Protein AF-A0A7R9QYY5-F1 (afdb_monomer_lite)

InterPro domains:
  IPR013780 Glycosyl hydrolase, all-beta [G3DSA:2.60.40.1180] (53-124)
  IPR048395 Glycosyl hydrolase family 31, C-terminal domain [PF21365] (42-103)

Secondary structure (DSSP, 8-state):
-THHHHHTT-HHHHHHHHHHHHHHHHTHHHHHHHHHHHHHH---SEEEHHHH-TT-GGGGG--S-EEETTTEEE----STT--EEEEEE-SS-EEEE-SS-EEEP---EEEEEE-SSS----EEE---TTHHHHHHHHHHHHHHHS-------

Structure (mmCIF, N/CA/C/O backbone):
data_AF-A0A7R9QYY5-F1
#
_entry.id   AF-A0A7R9QYY5-F1
#
loop_
_atom_site.group_PDB
_atom_site.id
_atom_site.type_symbol
_atom_site.label_atom_id
_atom_site.label_alt_id
_atom_site.label_comp_id
_atom_site.label_asym_id
_atom_site.label_entity_id
_atom_site.label_seq_id
_atom_site.pdbx_PDB_ins_code
_atom_site.Cartn_x
_atom_site.Cartn_y
_atom_site.Cartn_z
_atom_site.occupancy
_atom_site.B_iso_or_equiv
_atom_site.auth_seq_id
_atom_site.auth_comp_id
_atom_site.auth_asym_id
_atom_site.auth_atom_id
_atom_site.pdbx_PDB_model_num
ATOM 1 N N . ASP A 1 1 ? 1.681 21.512 -11.060 1.00 63.44 1 ASP A N 1
ATOM 2 C CA . ASP A 1 1 ? 3.045 21.514 -10.511 1.00 63.44 1 ASP A CA 1
ATOM 3 C C . ASP A 1 1 ? 2.947 21.683 -8.995 1.00 63.44 1 ASP A C 1
ATOM 5 O O . ASP A 1 1 ? 2.284 22.632 -8.582 1.00 63.44 1 ASP A O 1
ATOM 9 N N . PRO A 1 2 ? 3.505 20.763 -8.184 1.00 64.75 2 PRO A N 1
ATOM 10 C CA . PRO A 1 2 ? 3.552 20.884 -6.727 1.00 64.75 2 PRO A CA 1
ATOM 11 C C . PRO A 1 2 ? 4.110 22.225 -6.234 1.00 64.75 2 PRO A C 1
ATOM 13 O O . PRO A 1 2 ? 3.594 22.756 -5.258 1.00 64.75 2 PRO A O 1
ATOM 16 N N . ALA A 1 3 ? 5.093 22.808 -6.932 1.00 71.50 3 ALA A N 1
ATOM 17 C CA . ALA A 1 3 ? 5.747 24.049 -6.507 1.00 71.50 3 ALA A CA 1
ATOM 18 C C . ALA A 1 3 ? 4.773 25.239 -6.405 1.00 71.50 3 ALA A C 1
ATOM 20 O O . ALA A 1 3 ? 4.883 26.062 -5.502 1.00 71.50 3 ALA A O 1
ATOM 21 N N . ILE A 1 4 ? 3.745 25.269 -7.259 1.00 80.31 4 ILE A N 1
ATOM 22 C CA . ILE A 1 4 ? 2.713 26.318 -7.255 1.00 80.31 4 ILE A CA 1
ATOM 23 C C . ILE A 1 4 ? 1.886 26.293 -5.959 1.00 80.31 4 ILE A C 1
ATOM 25 O O . ILE A 1 4 ? 1.361 27.325 -5.544 1.00 80.31 4 ILE A O 1
ATOM 29 N N . TRP A 1 5 ? 1.739 25.133 -5.314 1.00 73.12 5 TRP A N 1
ATOM 30 C CA . TRP A 1 5 ? 0.964 25.017 -4.076 1.00 73.12 5 TRP A CA 1
ATOM 31 C C . TRP A 1 5 ? 1.712 25.584 -2.871 1.00 73.12 5 TRP A C 1
ATOM 33 O O . TRP A 1 5 ? 1.086 26.235 -2.038 1.00 73.12 5 TRP A O 1
ATOM 43 N N . ALA A 1 6 ? 3.039 25.432 -2.818 1.00 73.38 6 ALA A N 1
ATOM 44 C CA . ALA A 1 6 ? 3.859 26.080 -1.795 1.00 73.38 6 ALA A CA 1
ATOM 45 C C . ALA A 1 6 ? 3.721 27.612 -1.853 1.00 73.38 6 ALA A C 1
ATOM 47 O O . ALA A 1 6 ? 3.438 28.242 -0.835 1.00 73.38 6 ALA A O 1
ATOM 48 N N . ASP A 1 7 ? 3.805 28.192 -3.054 1.00 79.56 7 ASP A N 1
ATOM 49 C CA . ASP A 1 7 ? 3.696 29.644 -3.265 1.00 79.56 7 ASP A CA 1
ATOM 50 C C . ASP A 1 7 ? 2.293 30.199 -2.957 1.00 79.56 7 ASP A C 1
ATOM 52 O O . ASP A 1 7 ? 2.131 31.382 -2.660 1.00 79.56 7 ASP A O 1
ATOM 56 N N . ARG A 1 8 ? 1.263 29.345 -2.995 1.00 81.19 8 ARG A N 1
ATOM 57 C CA . ARG A 1 8 ? -0.130 29.688 -2.655 1.00 81.19 8 ARG A CA 1
ATOM 58 C C . ARG A 1 8 ? -0.473 29.491 -1.176 1.00 81.19 8 ARG A C 1
ATOM 60 O O . ARG A 1 8 ? -1.645 29.577 -0.822 1.00 81.19 8 ARG A O 1
ATOM 67 N N . GLY A 1 9 ? 0.519 29.234 -0.324 1.00 82.56 9 GLY A N 1
ATOM 68 C CA . GLY A 1 9 ? 0.313 29.048 1.114 1.00 82.56 9 GLY A CA 1
ATOM 69 C C . GLY A 1 9 ? -0.146 27.644 1.515 1.00 82.56 9 GLY A C 1
ATOM 70 O O . GLY A 1 9 ? -0.636 27.483 2.627 1.00 82.56 9 GLY A O 1
ATOM 71 N N . HIS A 1 10 ? 0.039 26.645 0.643 1.00 81.94 10 HIS A N 1
ATOM 72 C CA . HIS A 1 10 ? -0.267 25.229 0.891 1.00 81.94 10 HIS A CA 1
ATOM 73 C C . HIS A 1 10 ? 1.003 24.350 0.871 1.00 81.94 10 HIS A C 1
ATOM 75 O O . HIS A 1 10 ? 1.161 23.483 -0.005 1.00 81.94 10 HIS A O 1
ATOM 81 N N . PRO A 1 11 ? 1.965 24.567 1.791 1.00 83.19 11 PRO A N 1
ATOM 82 C CA . PRO A 1 11 ? 3.200 23.782 1.846 1.00 83.19 11 PRO A CA 1
ATOM 83 C C . PRO A 1 11 ? 2.948 22.287 2.106 1.00 83.19 11 PRO A C 1
ATOM 85 O O . PRO A 1 11 ? 3.705 21.447 1.618 1.00 83.19 11 PRO A O 1
ATOM 88 N N . GLU A 1 12 ? 1.859 21.930 2.788 1.00 82.44 12 GLU A N 1
ATOM 89 C CA . GLU A 1 12 ? 1.475 20.552 3.111 1.00 82.44 12 GLU A CA 1
ATOM 90 C C . GLU A 1 12 ? 1.265 19.673 1.871 1.00 82.44 12 GLU A C 1
ATOM 92 O O . GLU A 1 12 ? 1.608 18.490 1.876 1.00 82.44 12 GLU A O 1
ATOM 97 N N . VAL A 1 13 ? 0.747 20.253 0.784 1.00 83.19 13 VAL A N 1
ATOM 98 C CA . VAL A 1 13 ? 0.527 19.542 -0.485 1.00 83.19 13 VAL A CA 1
ATOM 99 C C . VAL A 1 13 ? 1.864 19.227 -1.151 1.00 83.19 13 VAL A C 1
ATOM 101 O O . VAL A 1 13 ? 2.066 18.137 -1.690 1.00 83.19 13 VAL A O 1
ATOM 104 N N . THR A 1 14 ? 2.797 20.177 -1.089 1.00 85.19 14 THR A N 1
ATOM 105 C CA . THR A 1 14 ? 4.133 20.032 -1.673 1.00 85.19 14 THR A CA 1
ATOM 106 C C . THR A 1 14 ? 4.935 18.964 -0.938 1.00 85.19 14 THR A C 1
ATOM 108 O O . THR A 1 14 ? 5.552 18.112 -1.581 1.00 85.19 14 THR A O 1
ATOM 111 N N . GLU A 1 15 ? 4.890 18.962 0.394 1.00 82.81 15 GLU A N 1
ATOM 112 C CA . GLU A 1 15 ? 5.586 17.960 1.205 1.00 82.81 15 GLU A CA 1
ATOM 113 C C . GLU A 1 15 ? 5.004 16.553 1.009 1.00 82.81 15 GLU A C 1
ATOM 115 O O . GLU A 1 15 ? 5.761 15.613 0.763 1.00 82.81 15 GLU A O 1
ATOM 120 N N . ALA A 1 16 ? 3.675 16.403 0.974 1.00 81.94 16 ALA A N 1
ATOM 121 C CA . ALA A 1 16 ? 3.043 15.113 0.680 1.00 81.94 16 ALA A CA 1
ATOM 122 C C . ALA A 1 16 ? 3.418 14.576 -0.719 1.00 81.94 16 ALA A C 1
ATOM 124 O O . ALA A 1 16 ? 3.674 13.378 -0.897 1.00 81.94 16 ALA A O 1
ATOM 125 N N . ALA A 1 17 ? 3.502 15.458 -1.722 1.00 84.81 17 ALA A N 1
ATOM 126 C CA . ALA A 1 17 ? 3.930 15.087 -3.069 1.00 84.81 17 ALA A CA 1
ATOM 127 C C . ALA A 1 17 ? 5.400 14.635 -3.102 1.00 84.81 17 ALA A C 1
ATOM 129 O O . ALA A 1 17 ? 5.712 13.608 -3.712 1.00 84.81 17 ALA A O 1
ATOM 130 N N . LYS A 1 18 ? 6.301 15.355 -2.418 1.00 84.75 18 LYS A N 1
ATOM 131 C CA . LYS A 1 18 ? 7.717 14.968 -2.290 1.00 84.75 18 LYS A CA 1
ATOM 132 C C . LYS A 1 18 ? 7.872 13.608 -1.611 1.00 84.75 18 LYS A C 1
ATOM 134 O O . LYS A 1 18 ? 8.604 12.767 -2.126 1.00 84.75 18 LYS A O 1
ATOM 139 N N . GLN A 1 19 ? 7.154 13.369 -0.513 1.00 81.31 19 GLN A N 1
ATOM 140 C CA . GLN A 1 19 ? 7.168 12.085 0.196 1.00 81.31 19 GLN A CA 1
ATOM 141 C C . GLN A 1 19 ? 6.695 10.933 -0.701 1.00 81.31 19 GLN A C 1
ATOM 143 O O . GLN A 1 19 ? 7.350 9.894 -0.779 1.00 81.31 19 GLN A O 1
ATOM 148 N N . SER A 1 20 ? 5.609 11.142 -1.451 1.00 82.56 20 SER A N 1
ATOM 149 C CA . SER A 1 20 ? 5.087 10.146 -2.397 1.00 82.56 20 SER A CA 1
ATOM 150 C C . SER A 1 20 ? 6.093 9.818 -3.506 1.00 82.56 20 SER A C 1
ATOM 152 O O . SER A 1 20 ? 6.267 8.657 -3.882 1.00 82.56 20 SER A O 1
ATOM 154 N N . LEU A 1 21 ? 6.783 10.837 -4.031 1.00 85.19 21 LEU A N 1
ATOM 155 C CA . LEU A 1 21 ? 7.835 10.655 -5.032 1.00 85.19 21 LEU A CA 1
ATOM 156 C C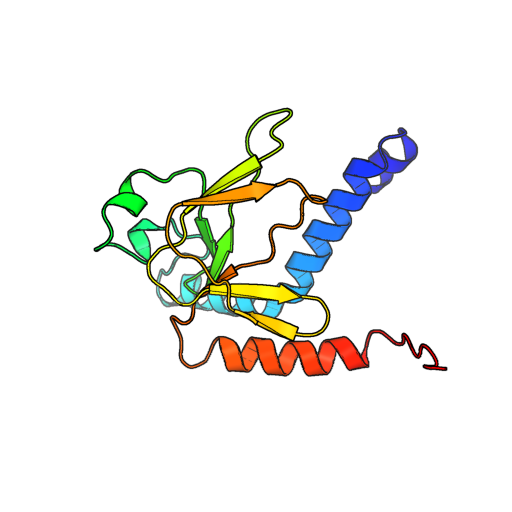 . LEU A 1 21 ? 9.047 9.928 -4.453 1.00 85.19 21 LEU A C 1
ATOM 158 O O . LEU A 1 21 ? 9.574 9.032 -5.108 1.00 85.19 21 LEU A O 1
ATOM 162 N N . TYR A 1 22 ? 9.464 10.273 -3.237 1.00 83.94 22 TYR A N 1
ATOM 163 C CA . TYR A 1 22 ? 10.574 9.614 -2.558 1.00 83.94 22 TYR A CA 1
ATOM 164 C C . TYR A 1 22 ? 10.307 8.115 -2.390 1.00 83.94 22 TYR A C 1
ATOM 166 O O . TYR A 1 22 ? 11.104 7.302 -2.858 1.00 83.94 22 TYR A O 1
ATOM 174 N N . LEU A 1 23 ? 9.131 7.747 -1.869 1.00 78.88 23 LEU A N 1
ATOM 175 C CA . LEU A 1 23 ? 8.702 6.350 -1.761 1.00 78.88 23 LEU A CA 1
ATOM 176 C C . LEU A 1 23 ? 8.704 5.643 -3.125 1.00 78.88 23 LEU A C 1
ATOM 178 O O . LEU A 1 23 ? 9.199 4.523 -3.262 1.00 78.88 23 LEU A O 1
ATOM 182 N N . ARG A 1 24 ? 8.184 6.303 -4.167 1.00 83.50 24 ARG A N 1
ATOM 183 C CA . ARG A 1 24 ? 8.180 5.751 -5.529 1.00 83.50 24 ARG A CA 1
ATOM 184 C C . ARG A 1 24 ? 9.595 5.487 -6.045 1.00 83.50 24 ARG A C 1
ATOM 186 O O . ARG A 1 24 ? 9.808 4.455 -6.678 1.00 83.50 24 ARG A O 1
ATOM 193 N N . TYR A 1 25 ? 10.539 6.396 -5.807 1.00 86.31 25 TYR A N 1
ATOM 194 C CA . TYR A 1 25 ? 11.931 6.223 -6.227 1.00 86.31 25 TYR A CA 1
ATOM 195 C C . TYR A 1 25 ? 12.640 5.125 -5.432 1.00 86.31 25 TYR A C 1
ATOM 197 O O . TYR A 1 25 ? 13.373 4.340 -6.030 1.00 86.31 25 TYR A O 1
ATOM 205 N N . GLN A 1 26 ? 12.357 4.998 -4.133 1.00 80.00 26 GLN A N 1
ATOM 206 C CA . GLN A 1 26 ? 12.853 3.886 -3.318 1.00 80.00 26 GLN A CA 1
ATOM 207 C C . GLN A 1 26 ? 12.342 2.527 -3.825 1.00 80.00 26 GLN A C 1
ATOM 209 O O . GLN A 1 26 ? 13.092 1.556 -3.877 1.00 80.00 26 GLN A O 1
ATOM 214 N N . LEU A 1 27 ? 11.080 2.457 -4.260 1.00 82.25 27 LEU A N 1
ATOM 215 C CA . LEU A 1 27 ? 10.450 1.227 -4.757 1.00 82.25 27 LEU A CA 1
ATOM 216 C C . LEU A 1 27 ? 10.609 1.005 -6.272 1.00 82.25 27 LEU A C 1
ATOM 218 O O . LEU A 1 27 ? 10.099 0.016 -6.805 1.00 82.25 27 LEU A O 1
ATOM 222 N N . LEU A 1 28 ? 11.317 1.886 -6.985 1.00 88.25 28 LEU A N 1
ATOM 223 C CA . LEU A 1 28 ? 11.426 1.848 -8.447 1.00 88.25 28 LEU A CA 1
ATOM 224 C C . LEU A 1 28 ? 11.963 0.509 -9.002 1.00 88.25 28 LEU A C 1
ATOM 226 O O . LEU A 1 28 ? 11.369 0.002 -9.958 1.00 88.25 28 LEU A O 1
ATOM 230 N N . PRO A 1 29 ? 13.006 -0.119 -8.417 1.00 86.00 29 PRO A N 1
ATOM 231 C CA . PRO A 1 29 ? 13.512 -1.416 -8.882 1.00 86.00 29 PRO A CA 1
ATOM 232 C C . PRO A 1 29 ? 12.466 -2.537 -8.774 1.00 86.00 29 PRO A C 1
ATOM 234 O O . PRO A 1 29 ? 12.340 -3.386 -9.663 1.00 86.00 29 PRO A O 1
ATOM 237 N N . TYR A 1 30 ? 11.672 -2.516 -7.700 1.00 84.19 30 TYR A N 1
ATOM 238 C CA . TYR A 1 30 ? 10.590 -3.473 -7.490 1.00 84.19 30 TYR A CA 1
ATOM 239 C C . TYR A 1 30 ? 9.447 -3.243 -8.483 1.00 84.19 30 TYR A C 1
ATOM 241 O O . TYR A 1 30 ? 9.020 -4.178 -9.162 1.00 84.19 30 TYR A O 1
ATOM 249 N N . LEU A 1 31 ? 9.012 -1.989 -8.648 1.00 89.06 31 LEU A N 1
ATOM 250 C CA . LEU A 1 31 ? 7.982 -1.620 -9.621 1.00 89.06 31 LEU A CA 1
ATOM 251 C C . LEU A 1 31 ? 8.375 -2.014 -11.047 1.00 89.06 31 LEU A C 1
ATOM 253 O O . LEU A 1 31 ? 7.545 -2.557 -11.771 1.00 89.06 31 LEU A O 1
ATOM 257 N N . TYR A 1 32 ? 9.635 -1.810 -11.441 1.00 91.94 32 TYR A N 1
ATOM 258 C CA . TYR A 1 32 ? 10.128 -2.217 -12.759 1.00 91.94 32 TYR A CA 1
ATOM 259 C C . TYR A 1 32 ? 9.971 -3.726 -12.986 1.00 91.94 32 TYR A C 1
ATOM 261 O O . TYR A 1 32 ? 9.476 -4.161 -14.027 1.00 91.94 32 TYR A O 1
ATOM 269 N N . THR A 1 33 ? 10.304 -4.526 -11.972 1.00 88.88 33 THR A N 1
ATOM 270 C CA . THR A 1 33 ? 10.117 -5.982 -12.006 1.00 88.88 33 THR A CA 1
ATOM 271 C C . THR A 1 33 ? 8.638 -6.359 -12.115 1.00 88.88 33 THR A C 1
ATOM 273 O O . THR A 1 33 ? 8.286 -7.257 -12.883 1.00 88.88 33 THR A O 1
ATOM 276 N N . LEU A 1 34 ? 7.754 -5.674 -11.383 1.00 90.56 34 LEU A N 1
ATOM 277 C CA . LEU A 1 34 ? 6.311 -5.901 -11.477 1.00 90.56 34 LEU A CA 1
ATOM 278 C C . LEU A 1 34 ? 5.761 -5.546 -12.863 1.00 90.56 34 LEU A C 1
ATOM 280 O O . LEU A 1 34 ? 4.993 -6.331 -13.416 1.00 90.56 34 LEU A O 1
ATOM 284 N N . PHE A 1 35 ? 6.176 -4.422 -13.452 1.00 93.75 35 PHE A N 1
ATOM 285 C CA . PHE A 1 35 ? 5.774 -4.037 -14.808 1.00 93.75 35 PHE A CA 1
ATOM 286 C C . PHE A 1 35 ? 6.272 -5.030 -15.860 1.00 93.75 35 PHE A C 1
ATOM 288 O O . PHE A 1 35 ? 5.513 -5.402 -16.754 1.00 93.75 35 PHE A O 1
ATOM 295 N N . PHE A 1 36 ? 7.507 -5.517 -15.729 1.00 93.62 36 PHE A N 1
ATOM 296 C CA . PHE A 1 36 ? 8.033 -6.561 -16.606 1.00 93.62 36 PHE A CA 1
ATOM 297 C C . PHE A 1 36 ? 7.204 -7.850 -16.510 1.00 93.62 36 PHE A C 1
ATOM 299 O O . PHE A 1 36 ? 6.754 -8.377 -17.527 1.00 93.62 36 PHE A O 1
ATOM 306 N N . LYS A 1 37 ? 6.926 -8.327 -15.288 1.00 90.00 37 LYS A N 1
ATOM 307 C CA . LYS A 1 37 ? 6.071 -9.504 -15.065 1.00 90.00 37 LYS A CA 1
ATOM 308 C C . LYS A 1 37 ? 4.658 -9.292 -15.609 1.00 90.00 37 LYS A C 1
ATOM 310 O O . LYS A 1 37 ? 4.086 -10.229 -16.158 1.00 90.00 37 LYS A O 1
ATOM 315 N N . ALA A 1 38 ? 4.103 -8.090 -15.470 1.00 93.19 38 ALA A N 1
ATOM 316 C CA . ALA A 1 38 ? 2.792 -7.749 -16.007 1.00 93.19 38 ALA A CA 1
ATOM 317 C C . ALA A 1 38 ? 2.760 -7.826 -17.537 1.00 93.19 38 ALA A C 1
ATOM 319 O O . ALA A 1 38 ? 1.858 -8.433 -18.107 1.00 93.19 38 ALA A O 1
ATOM 320 N N . HIS A 1 39 ? 3.787 -7.286 -18.192 1.00 94.25 39 HIS A N 1
ATOM 321 C CA . HIS A 1 39 ? 3.911 -7.308 -19.645 1.00 94.25 39 HIS A CA 1
ATOM 322 C C . HIS A 1 39 ? 4.110 -8.723 -20.210 1.00 94.25 39 HIS A C 1
ATOM 324 O O . HIS A 1 39 ? 3.473 -9.080 -21.196 1.00 94.25 39 HIS A O 1
ATOM 330 N N . VAL A 1 40 ? 4.977 -9.531 -19.590 1.00 95.38 40 VAL A N 1
ATOM 331 C CA . VAL A 1 40 ? 5.360 -10.852 -20.122 1.00 95.38 40 VAL A CA 1
ATOM 332 C C . VAL A 1 40 ? 4.362 -11.950 -19.753 1.00 95.38 40 VAL A C 1
ATOM 334 O O . VAL A 1 40 ? 4.106 -12.838 -20.560 1.00 95.38 40 VAL A O 1
ATOM 337 N N . LEU A 1 41 ? 3.814 -11.917 -18.535 1.00 93.56 41 LEU A N 1
ATOM 338 C CA . LEU A 1 41 ? 3.006 -13.011 -17.977 1.00 93.56 41 LEU A CA 1
ATOM 339 C C . LEU A 1 41 ? 1.519 -12.656 -17.830 1.00 93.56 41 LEU A C 1
ATOM 341 O O 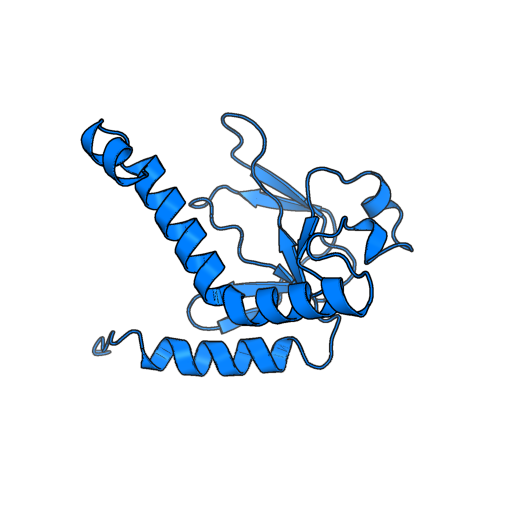. LEU A 1 41 ? 0.747 -13.492 -17.372 1.00 93.56 41 LEU A O 1
ATOM 345 N N . GLY A 1 42 ? 1.111 -11.422 -18.149 1.00 88.94 42 GLY A N 1
ATOM 346 C CA . GLY A 1 42 ? -0.259 -10.947 -17.911 1.00 88.94 42 GLY A CA 1
ATOM 347 C C . GLY A 1 42 ? -0.588 -10.719 -16.431 1.00 88.94 42 GLY A C 1
ATOM 348 O O . GLY A 1 42 ? -1.751 -10.637 -16.049 1.00 88.94 42 GLY A O 1
ATOM 349 N N . ASN A 1 43 ? 0.436 -10.633 -15.581 1.00 87.00 43 ASN A N 1
ATOM 350 C CA . ASN A 1 43 ? 0.286 -10.332 -14.162 1.00 87.00 43 ASN A CA 1
ATOM 351 C C . ASN A 1 43 ? -0.216 -8.895 -13.927 1.00 87.00 43 ASN A C 1
ATOM 353 O O . ASN A 1 43 ? -0.047 -8.008 -14.757 1.00 87.00 43 ASN A O 1
ATOM 357 N N . THR A 1 44 ? -0.760 -8.624 -12.744 1.00 88.81 44 THR A N 1
ATOM 358 C CA . THR A 1 44 ? -1.124 -7.265 -12.314 1.00 88.81 44 THR A CA 1
ATOM 359 C C . THR A 1 44 ? -0.074 -6.679 -11.368 1.00 88.81 44 THR A C 1
ATOM 361 O O . THR A 1 44 ? 0.551 -7.408 -10.592 1.00 88.81 44 THR A O 1
ATOM 364 N N . VAL A 1 45 ? 0.144 -5.361 -11.448 1.00 91.06 45 VAL A N 1
ATOM 365 C CA . VAL A 1 45 ? 1.048 -4.623 -10.543 1.00 91.06 45 VAL A CA 1
ATOM 366 C C . VAL A 1 45 ? 0.347 -4.317 -9.226 1.00 91.06 45 VAL A C 1
ATOM 368 O O . VAL A 1 45 ? 0.904 -4.579 -8.169 1.00 91.06 45 VAL A O 1
ATOM 371 N N . VAL A 1 46 ? -0.878 -3.797 -9.302 1.00 91.81 46 VAL A N 1
ATOM 372 C CA . VAL A 1 46 ? -1.751 -3.538 -8.152 1.00 91.81 46 VAL A CA 1
ATOM 373 C C . VAL A 1 46 ? -2.750 -4.683 -8.034 1.00 91.81 46 VAL A C 1
ATOM 375 O O . VAL A 1 46 ? -3.332 -5.086 -9.044 1.00 91.81 46 VAL A O 1
ATOM 378 N N . ARG A 1 47 ? -2.923 -5.221 -6.825 1.00 91.06 47 ARG A N 1
ATOM 379 C CA . ARG A 1 47 ? -3.704 -6.436 -6.565 1.00 91.06 47 ARG 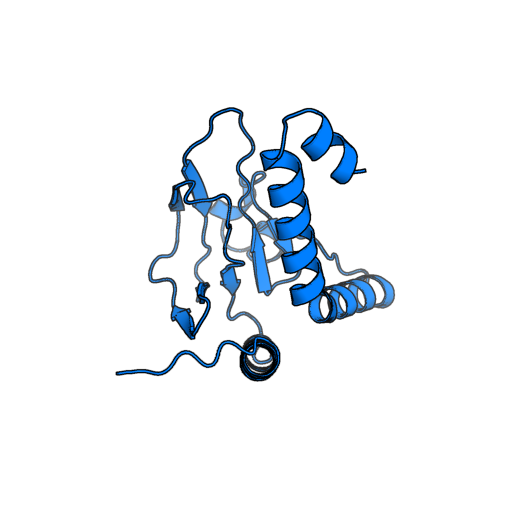A CA 1
ATOM 380 C C . ARG A 1 47 ? -4.616 -6.254 -5.353 1.00 91.06 47 ARG A C 1
ATOM 382 O O . ARG A 1 47 ? -4.152 -5.722 -4.348 1.00 91.06 47 ARG A O 1
ATOM 389 N N . PRO A 1 48 ? -5.884 -6.685 -5.410 1.00 93.06 48 PRO A N 1
ATOM 390 C CA . PRO A 1 48 ? -6.721 -6.737 -4.218 1.00 93.06 48 PRO A CA 1
ATOM 391 C C . PRO A 1 48 ? -6.266 -7.880 -3.298 1.00 93.06 48 PRO A C 1
ATOM 393 O O . PRO A 1 48 ? -5.674 -8.855 -3.764 1.00 93.06 48 PRO A O 1
ATOM 396 N N . LEU A 1 49 ? -6.571 -7.793 -2.000 1.00 92.12 49 LEU A N 1
ATOM 397 C CA . LEU A 1 49 ? -6.104 -8.779 -1.013 1.00 92.12 49 LEU A CA 1
ATOM 398 C C . LEU A 1 49 ? -6.614 -10.193 -1.322 1.00 92.12 49 LEU A C 1
ATOM 400 O O . LEU A 1 49 ? -5.842 -11.141 -1.224 1.00 92.12 49 LEU A O 1
ATOM 404 N N . PHE A 1 50 ? -7.867 -10.342 -1.765 1.00 92.62 50 PHE A N 1
ATOM 405 C CA . PHE A 1 50 ? -8.435 -11.655 -2.100 1.00 92.62 50 PHE A CA 1
ATOM 406 C C . PHE A 1 50 ? -7.712 -12.366 -3.248 1.00 92.62 50 PHE A C 1
ATOM 408 O O . PHE A 1 50 ? -7.820 -13.581 -3.382 1.00 92.62 50 PHE A O 1
ATOM 415 N N . HIS A 1 51 ? -6.998 -11.626 -4.099 1.00 91.19 51 HIS A N 1
ATOM 416 C CA . HIS A 1 51 ? -6.240 -12.222 -5.192 1.00 91.19 51 HIS A CA 1
ATOM 417 C C . HIS A 1 51 ? -4.970 -12.912 -4.684 1.00 91.19 51 HIS A C 1
ATOM 419 O O . HIS A 1 51 ? -4.595 -13.954 -5.211 1.00 91.19 51 HIS A O 1
ATOM 425 N N . GLU A 1 52 ? -4.336 -12.356 -3.648 1.00 89.25 52 GLU A N 1
ATOM 426 C CA . GLU A 1 52 ? -3.147 -12.942 -3.014 1.00 89.25 52 GLU A CA 1
ATOM 427 C C . GLU A 1 52 ? -3.518 -13.933 -1.896 1.00 89.25 52 GLU A C 1
ATOM 429 O O . GLU A 1 52 ? -2.831 -14.932 -1.700 1.00 89.25 52 GLU A O 1
ATOM 434 N N . TYR A 1 53 ? -4.649 -13.720 -1.215 1.00 91.56 53 TYR A N 1
ATOM 435 C CA . TYR A 1 53 ? -5.135 -14.547 -0.106 1.00 91.56 53 TYR A CA 1
ATOM 436 C C . TYR A 1 53 ? -6.548 -15.107 -0.377 1.00 91.56 53 TYR A C 1
ATOM 438 O O . TYR A 1 53 ? -7.484 -14.841 0.378 1.00 91.56 53 TYR A O 1
ATOM 446 N N . PRO A 1 54 ? -6.744 -15.921 -1.433 1.00 91.56 54 PRO A N 1
ATOM 447 C CA . PRO A 1 54 ? -8.077 -16.363 -1.859 1.00 91.56 54 PRO A CA 1
ATOM 448 C C . PRO A 1 54 ? -8.794 -17.243 -0.830 1.00 91.56 54 PRO A C 1
ATOM 450 O O . PRO A 1 54 ? -10.024 -17.276 -0.795 1.00 91.56 54 PRO A O 1
ATOM 453 N N . THR A 1 55 ? -8.039 -17.950 0.014 1.00 93.31 55 THR A N 1
ATOM 454 C CA . THR A 1 55 ? -8.566 -18.827 1.069 1.00 93.31 55 THR A CA 1
ATOM 455 C C . THR A 1 55 ? -9.035 -18.070 2.308 1.00 93.31 55 THR A C 1
ATOM 457 O O . THR A 1 55 ? -9.641 -18.680 3.186 1.00 93.31 55 THR A O 1
ATOM 460 N N . ASP A 1 56 ? -8.733 -16.775 2.410 1.00 93.19 56 ASP A N 1
ATOM 461 C CA . ASP A 1 56 ? -9.130 -15.941 3.536 1.00 93.19 56 ASP A CA 1
ATOM 462 C C . ASP A 1 56 ? -10.419 -15.172 3.196 1.00 93.19 56 ASP A C 1
ATOM 464 O O . ASP A 1 56 ? -10.371 -14.194 2.442 1.00 93.19 56 ASP A O 1
ATOM 468 N N . PRO A 1 57 ? -11.582 -15.573 3.742 1.00 93.25 57 PRO A N 1
ATOM 469 C CA . PRO A 1 57 ? -12.860 -14.953 3.406 1.00 93.25 57 PRO A CA 1
ATOM 470 C C . PRO A 1 57 ? -12.950 -13.489 3.851 1.00 93.25 57 PRO A C 1
ATOM 472 O O . PRO A 1 57 ? -13.743 -12.740 3.285 1.00 93.25 57 PRO A O 1
ATOM 475 N N . GLN A 1 58 ? -12.143 -13.052 4.829 1.00 92.62 58 GLN A N 1
ATOM 476 C CA . GLN A 1 58 ? -12.139 -11.652 5.268 1.00 92.62 58 GLN A CA 1
ATOM 477 C C . GLN A 1 58 ? -11.631 -10.717 4.170 1.00 92.62 58 GLN A C 1
ATOM 479 O O . GLN A 1 58 ? -12.023 -9.557 4.119 1.00 92.62 58 GLN A O 1
ATOM 484 N N . THR A 1 59 ? -10.793 -11.218 3.261 1.00 93.19 59 THR A N 1
ATOM 485 C CA . THR A 1 59 ? -10.196 -10.406 2.194 1.00 93.19 59 THR A CA 1
ATOM 486 C C . THR A 1 59 ? -11.149 -10.107 1.041 1.00 93.19 59 THR A C 1
ATOM 488 O O . THR A 1 59 ? -10.894 -9.190 0.263 1.00 93.19 59 THR A O 1
ATOM 491 N N . HIS A 1 60 ? -12.255 -10.851 0.925 1.00 93.12 60 HIS A N 1
ATOM 492 C CA . HIS A 1 60 ? -13.192 -10.746 -0.201 1.00 93.12 60 HIS A CA 1
ATOM 493 C C . HIS A 1 60 ? -14.040 -9.475 -0.138 1.00 93.12 60 HIS A C 1
ATOM 495 O O . HIS A 1 60 ? -14.444 -8.960 -1.176 1.00 93.12 60 HIS A O 1
ATOM 501 N N . SER A 1 61 ? -14.299 -8.965 1.068 1.00 93.75 61 SER A N 1
ATOM 502 C CA . SER A 1 61 ? -15.081 -7.746 1.294 1.00 93.75 61 SER A CA 1
ATOM 503 C C . SER A 1 61 ? -14.230 -6.478 1.407 1.00 93.75 61 SER A C 1
ATOM 505 O O . SER A 1 61 ? -14.776 -5.429 1.725 1.00 93.75 61 SER A O 1
ATOM 507 N N . ILE A 1 62 ? -12.909 -6.564 1.219 1.00 92.56 62 ILE A N 1
ATOM 508 C CA . ILE A 1 62 ? -11.995 -5.429 1.399 1.00 92.56 62 ILE A CA 1
ATOM 509 C C .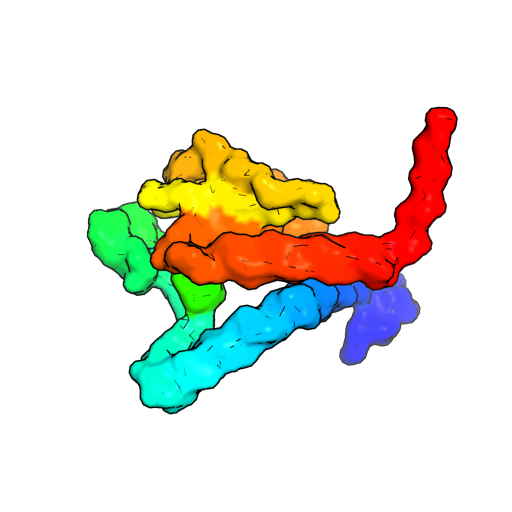 ILE A 1 62 ? -11.733 -4.753 0.055 1.00 92.56 62 ILE A C 1
ATOM 511 O O . ILE A 1 62 ? -11.118 -5.340 -0.835 1.00 92.56 62 ILE A O 1
ATOM 515 N N . ASP A 1 63 ? -12.143 -3.494 -0.050 1.00 91.94 63 ASP A N 1
ATOM 516 C CA . ASP A 1 63 ? -11.958 -2.612 -1.206 1.00 91.94 63 ASP A CA 1
ATOM 517 C C . ASP A 1 63 ? -11.122 -1.355 -0.889 1.00 91.94 63 ASP A C 1
ATOM 519 O O . ASP A 1 63 ? -10.616 -0.701 -1.800 1.00 91.94 63 ASP A O 1
ATOM 523 N N . GLU A 1 64 ? -10.893 -1.056 0.392 1.00 90.81 64 GLU A N 1
ATOM 524 C CA . GLU A 1 64 ? -10.114 0.105 0.855 1.00 90.81 64 GLU A CA 1
ATOM 525 C C . GLU A 1 64 ? -8.600 -0.155 0.987 1.00 90.81 64 GLU A C 1
ATOM 527 O O . GLU A 1 64 ? -7.851 0.700 1.458 1.00 90.81 64 GLU A O 1
ATOM 532 N N . GLN A 1 65 ? -8.123 -1.345 0.610 1.00 90.00 65 GLN A N 1
ATOM 533 C CA . GLN A 1 65 ? -6.719 -1.752 0.739 1.00 90.00 65 GLN A CA 1
ATOM 534 C C . GLN A 1 65 ? -6.273 -2.546 -0.486 1.00 90.00 65 GLN A C 1
ATOM 536 O O . GLN A 1 65 ? -7.060 -3.272 -1.095 1.00 90.00 65 GLN A O 1
ATOM 541 N N . PHE A 1 66 ? -4.997 -2.438 -0.842 1.00 91.19 66 PHE A N 1
ATOM 542 C CA . PHE A 1 66 ? -4.442 -3.151 -1.991 1.00 91.19 66 PHE A CA 1
ATOM 543 C C . PHE A 1 66 ? -2.967 -3.482 -1.791 1.00 91.19 66 PHE A C 1
ATOM 545 O O . PHE A 1 66 ? -2.289 -2.909 -0.942 1.00 91.19 66 PHE A O 1
ATOM 552 N N . MET A 1 67 ? -2.449 -4.382 -2.620 1.00 89.31 67 MET A N 1
ATOM 553 C CA . MET A 1 67 ? -1.046 -4.772 -2.634 1.00 89.31 67 MET A CA 1
ATOM 554 C C . MET A 1 67 ? -0.350 -4.359 -3.932 1.00 89.31 67 MET A C 1
ATOM 556 O O . MET A 1 67 ? -0.957 -4.351 -5.005 1.00 89.31 67 MET A O 1
ATOM 560 N N . TRP A 1 68 ? 0.938 -4.026 -3.857 1.00 88.38 68 TRP A N 1
ATOM 561 C CA . TRP A 1 68 ? 1.828 -3.980 -5.018 1.00 88.38 68 TRP A CA 1
ATOM 562 C C . TRP A 1 68 ? 2.572 -5.302 -5.135 1.00 88.38 68 TRP A C 1
ATOM 564 O O . TRP A 1 68 ? 3.455 -5.618 -4.328 1.00 88.38 68 TRP A O 1
ATOM 574 N N . GLY A 1 69 ? 2.216 -6.072 -6.162 1.00 85.94 69 GLY A N 1
ATOM 575 C CA . GLY A 1 69 ? 2.569 -7.483 -6.258 1.00 85.94 69 GLY A CA 1
ATOM 576 C C . GLY A 1 69 ? 2.122 -8.239 -5.009 1.00 85.94 69 GLY A C 1
ATOM 577 O O . GLY A 1 69 ? 1.097 -7.911 -4.421 1.00 85.94 69 GLY A O 1
ATOM 578 N N . SER A 1 70 ? 2.920 -9.216 -4.592 1.00 81.25 70 SER A N 1
ATOM 579 C CA . SER A 1 70 ? 2.647 -10.015 -3.398 1.00 81.25 70 SER A CA 1
ATOM 580 C C . SER A 1 70 ? 3.298 -9.454 -2.134 1.00 81.25 70 SER A C 1
ATOM 582 O O . SER A 1 70 ? 3.064 -9.991 -1.063 1.00 81.25 70 SER A O 1
ATOM 584 N N . VAL A 1 71 ? 4.147 -8.419 -2.239 1.00 78.38 71 VAL A N 1
ATOM 585 C CA . VAL A 1 71 ? 5.076 -8.032 -1.161 1.00 78.38 71 VAL A CA 1
ATOM 586 C C . VAL A 1 71 ? 4.605 -6.826 -0.367 1.00 78.38 71 VAL A C 1
ATOM 588 O O . VAL A 1 71 ? 4.782 -6.833 0.838 1.00 78.38 71 VAL A O 1
ATOM 591 N N . VAL A 1 72 ? 4.053 -5.787 -0.993 1.00 83.06 72 VAL A N 1
ATOM 592 C CA . VAL A 1 72 ? 3.798 -4.512 -0.302 1.00 83.06 72 VAL A CA 1
ATOM 593 C C . VAL A 1 72 ? 2.305 -4.275 -0.149 1.00 83.06 72 VAL A C 1
ATOM 595 O O . VAL A 1 72 ? 1.619 -4.215 -1.162 1.00 83.06 72 VAL A O 1
ATOM 598 N N . LEU A 1 73 ? 1.822 -4.085 1.078 1.00 86.50 73 LEU A N 1
ATOM 599 C CA . LEU A 1 73 ? 0.432 -3.723 1.378 1.00 86.50 73 LEU A CA 1
ATOM 600 C C . LEU A 1 73 ? 0.271 -2.207 1.594 1.00 86.50 73 LEU A C 1
ATOM 602 O O . LEU A 1 73 ? 1.089 -1.581 2.269 1.00 86.50 73 LEU A O 1
ATOM 606 N N . PHE A 1 74 ? -0.808 -1.638 1.053 1.00 86.31 74 PHE A N 1
ATOM 607 C CA . PHE A 1 74 ? -1.212 -0.243 1.214 1.00 86.31 74 PHE A CA 1
ATOM 608 C C . PHE A 1 74 ? -2.634 -0.141 1.778 1.00 86.31 74 PHE A C 1
ATOM 610 O O . PHE A 1 74 ? -3.565 -0.742 1.238 1.00 86.31 74 PHE A O 1
ATOM 617 N N . SER A 1 75 ? -2.795 0.701 2.802 1.00 88.19 75 SER A N 1
ATOM 618 C CA . SER A 1 75 ? -4.076 0.983 3.466 1.00 88.19 75 SER A CA 1
ATOM 619 C C . SER A 1 75 ? -4.279 2.506 3.591 1.00 88.19 75 SER A C 1
ATOM 621 O O . SER A 1 75 ? -3.974 3.078 4.638 1.00 88.19 75 SER A O 1
ATOM 623 N N . PRO A 1 76 ? -4.679 3.198 2.504 1.00 85.56 76 PRO A N 1
ATOM 624 C CA . PRO A 1 76 ? -4.812 4.657 2.464 1.00 85.56 76 PRO A CA 1
ATOM 625 C C . PRO A 1 76 ? -5.894 5.211 3.404 1.00 85.56 76 PRO A C 1
ATOM 627 O O . PRO A 1 76 ? -6.898 4.564 3.678 1.00 85.56 76 PRO A O 1
ATOM 630 N N . PHE A 1 77 ? -5.715 6.465 3.829 1.00 85.94 77 PHE A N 1
ATOM 631 C CA . PHE A 1 77 ? -6.780 7.276 4.427 1.00 85.94 77 PHE A CA 1
ATOM 632 C C . PHE A 1 77 ? -7.666 7.808 3.290 1.00 85.94 77 PHE A C 1
ATOM 634 O O . PHE A 1 77 ? -7.206 8.616 2.481 1.00 85.94 77 PHE A O 1
ATOM 641 N N . LEU A 1 78 ? -8.902 7.318 3.189 1.00 86.56 78 LEU A N 1
ATOM 642 C CA . LEU A 1 78 ? -9.802 7.581 2.057 1.00 86.56 78 LEU A CA 1
ATOM 643 C C . LEU A 1 78 ? -10.834 8.674 2.346 1.00 86.56 78 LEU A C 1
ATOM 645 O O . LEU A 1 78 ? -11.333 9.306 1.414 1.00 86.56 78 LEU A O 1
ATOM 649 N N . PHE A 1 79 ? -11.147 8.909 3.622 1.00 87.12 79 PHE A N 1
ATOM 650 C CA . PHE A 1 79 ? -12.198 9.836 4.030 1.00 87.12 79 PHE A CA 1
ATOM 651 C C . PHE A 1 79 ? -11.631 11.140 4.597 1.00 87.12 79 PHE A C 1
ATOM 653 O O . PHE A 1 79 ? -10.568 11.181 5.219 1.00 87.12 79 PHE A O 1
ATOM 660 N N . GLU A 1 80 ? -12.369 12.232 4.399 1.00 82.19 80 GLU A N 1
ATOM 661 C CA . GLU A 1 80 ? -11.996 13.538 4.933 1.00 82.19 80 GLU A CA 1
ATOM 662 C C . GLU A 1 80 ? -11.926 13.496 6.467 1.00 82.19 80 GLU A C 1
ATOM 664 O O . GLU A 1 80 ? -12.794 12.926 7.128 1.00 82.19 80 GLU A O 1
ATOM 669 N N . ASN A 1 81 ? -10.893 14.116 7.045 1.00 83.44 81 ASN A N 1
ATOM 670 C CA . ASN A 1 81 ? -10.657 14.165 8.493 1.00 83.44 81 ASN A CA 1
ATOM 671 C C . ASN A 1 81 ? -10.497 12.788 9.170 1.00 83.44 81 ASN A C 1
ATOM 673 O O . ASN A 1 81 ? -10.566 12.693 10.400 1.00 83.44 81 ASN A O 1
ATOM 677 N N . GLN A 1 82 ? -10.255 11.725 8.397 1.00 83.06 82 GLN A N 1
ATOM 678 C CA . GLN A 1 82 ? -9.958 10.400 8.925 1.00 83.06 82 GLN A CA 1
ATOM 679 C C . GLN A 1 82 ? -8.616 10.415 9.668 1.00 83.06 82 GLN A C 1
ATOM 681 O O . GLN A 1 82 ? -7.585 10.747 9.095 1.00 83.06 82 GLN A O 1
ATOM 686 N N . LYS A 1 83 ? -8.635 10.039 10.952 1.00 84.50 83 LYS A N 1
ATOM 687 C CA . LYS A 1 83 ? -7.438 9.982 11.817 1.00 84.50 83 LYS A CA 1
ATOM 688 C C . LYS A 1 83 ? -6.929 8.567 12.069 1.00 84.50 83 LYS A C 1
ATOM 690 O O . LYS A 1 83 ? -5.848 8.397 12.623 1.00 84.50 83 LYS A O 1
ATOM 695 N N . GLU A 1 84 ? -7.715 7.563 11.697 1.00 85.25 84 GLU A N 1
ATOM 696 C CA . GLU A 1 84 ? -7.392 6.151 11.874 1.00 85.25 84 GLU A CA 1
ATOM 697 C C . GLU A 1 84 ? -7.838 5.361 10.641 1.00 85.25 84 GLU A C 1
ATOM 699 O O . GLU A 1 84 ? -8.949 5.556 10.141 1.00 85.25 84 GLU A O 1
ATOM 704 N N . VAL A 1 85 ? -6.993 4.442 10.180 1.00 86.38 85 VAL A N 1
ATOM 705 C CA . VAL A 1 85 ? -7.339 3.421 9.184 1.00 86.38 85 VAL A CA 1
ATOM 706 C C . VAL A 1 85 ? -7.456 2.078 9.887 1.00 86.38 85 VAL A C 1
ATOM 708 O O . VAL A 1 85 ? -6.618 1.723 10.717 1.00 86.38 85 VAL A O 1
ATOM 711 N N . ASN A 1 86 ? -8.499 1.323 9.551 1.00 87.75 86 ASN A N 1
ATOM 712 C CA . ASN A 1 86 ? -8.654 -0.054 9.996 1.00 87.75 86 ASN A CA 1
ATOM 713 C C . ASN A 1 86 ? -8.070 -0.994 8.935 1.00 87.75 86 ASN A C 1
ATOM 715 O O . ASN A 1 86 ? -8.780 -1.454 8.042 1.00 87.75 86 ASN A O 1
ATOM 719 N N . ALA A 1 87 ? -6.764 -1.236 9.012 1.00 88.62 87 ALA A N 1
ATOM 720 C CA . ALA A 1 87 ? -6.064 -2.095 8.070 1.00 88.62 87 ALA A CA 1
ATOM 721 C C . ALA A 1 87 ? -6.291 -3.572 8.414 1.00 88.62 87 ALA A C 1
ATOM 723 O O . ALA A 1 87 ? -6.343 -3.936 9.585 1.00 88.62 87 ALA A O 1
ATOM 724 N N . TYR A 1 88 ? -6.404 -4.434 7.408 1.00 91.19 88 TYR A N 1
ATOM 725 C CA . TYR A 1 88 ? -6.506 -5.877 7.605 1.00 91.19 88 TYR A CA 1
ATOM 726 C C . TYR A 1 88 ? -5.194 -6.520 7.191 1.00 91.19 88 TYR A C 1
ATOM 728 O O . TYR A 1 88 ? -4.754 -6.361 6.054 1.00 91.19 88 TYR A O 1
ATOM 736 N N . LEU A 1 89 ? -4.596 -7.261 8.114 1.00 89.38 89 LEU A N 1
ATOM 737 C CA . LEU A 1 89 ? -3.387 -8.031 7.884 1.00 89.38 89 LEU A CA 1
ATOM 738 C C . LEU A 1 89 ? -3.757 -9.515 7.810 1.00 89.38 89 LEU A C 1
ATOM 740 O O . LEU A 1 89 ? -4.015 -10.119 8.855 1.00 89.38 89 LEU A O 1
ATOM 744 N N . PRO A 1 90 ? -3.781 -10.118 6.609 1.00 89.69 90 PRO A N 1
ATOM 745 C CA . PRO A 1 90 ? -3.897 -11.563 6.447 1.00 89.69 90 PRO A CA 1
ATOM 746 C C . PRO A 1 90 ? -2.880 -12.323 7.303 1.00 89.69 90 PRO A C 1
ATOM 748 O O . PRO A 1 90 ? -1.875 -11.762 7.751 1.00 89.69 90 PRO A O 1
ATOM 751 N N . ASN A 1 91 ? -3.129 -13.612 7.527 1.00 86.50 91 ASN A N 1
ATOM 752 C CA . ASN A 1 91 ? -2.240 -14.462 8.316 1.00 86.50 91 ASN A CA 1
ATOM 753 C C . ASN A 1 91 ? -0.905 -14.727 7.587 1.00 86.50 91 ASN A C 1
ATOM 755 O O . ASN A 1 91 ? -0.721 -15.765 6.955 1.00 86.50 91 ASN A O 1
ATOM 759 N N . ASP A 1 92 ? 0.007 -13.765 7.677 1.00 82.88 92 ASP A N 1
ATOM 760 C CA . ASP A 1 92 ? 1.351 -13.756 7.101 1.00 82.88 92 ASP A CA 1
ATOM 761 C C . ASP A 1 92 ? 2.298 -13.028 8.072 1.00 82.88 92 ASP A C 1
ATOM 763 O O . ASP A 1 92 ? 1.873 -12.412 9.058 1.00 82.88 92 ASP A O 1
ATOM 767 N N . VAL A 1 93 ? 3.596 -13.109 7.805 1.00 80.75 93 VAL A N 1
ATOM 768 C CA . VAL A 1 93 ? 4.607 -12.344 8.526 1.00 80.75 93 VAL A CA 1
ATOM 769 C C . VAL A 1 93 ? 4.751 -10.991 7.851 1.00 80.75 93 VAL A C 1
ATOM 771 O O . VAL A 1 93 ? 5.148 -10.889 6.691 1.00 80.75 93 VAL A O 1
ATOM 774 N N . TRP A 1 94 ? 4.436 -9.963 8.622 1.00 78.75 94 TRP A N 1
ATOM 775 C CA . TRP A 1 94 ? 4.424 -8.578 8.197 1.00 78.75 94 TRP A CA 1
ATOM 776 C C . TRP A 1 94 ? 5.604 -7.832 8.811 1.00 78.75 94 TRP A C 1
ATOM 778 O O . TRP A 1 94 ? 5.985 -8.110 9.950 1.00 78.75 94 TRP A O 1
ATOM 788 N N . TYR A 1 95 ? 6.173 -6.870 8.088 1.00 74.88 95 TYR A N 1
ATOM 789 C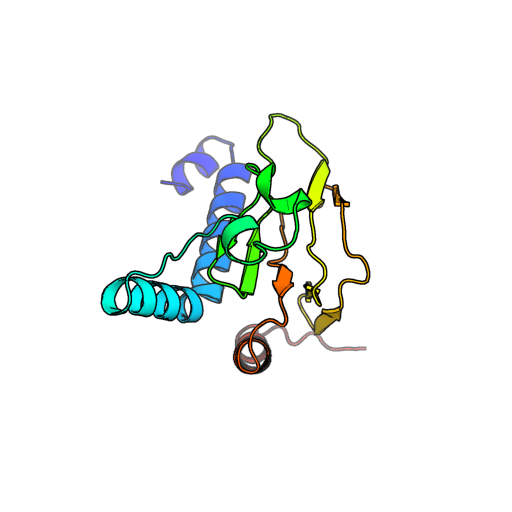 CA . TYR A 1 95 ? 7.260 -6.036 8.597 1.00 74.88 95 TYR A CA 1
ATOM 790 C C . TYR A 1 95 ? 6.965 -4.545 8.475 1.00 74.88 95 TYR A C 1
ATOM 792 O O . TYR A 1 95 ? 6.437 -4.098 7.462 1.00 74.88 95 TYR A O 1
ATOM 800 N N . GLU A 1 96 ? 7.377 -3.783 9.484 1.00 72.06 96 GLU A N 1
ATOM 801 C CA . GLU A 1 96 ? 7.353 -2.324 9.509 1.00 72.06 96 GLU A CA 1
ATOM 802 C C . GLU A 1 96 ? 8.710 -1.777 9.029 1.00 72.06 96 GLU A C 1
ATOM 804 O O . GLU A 1 96 ? 9.737 -2.033 9.673 1.00 72.06 96 GLU A O 1
ATOM 809 N N . PRO A 1 97 ? 8.763 -1.050 7.901 1.00 59.19 97 PRO A N 1
ATOM 810 C CA . PRO A 1 97 ? 9.949 -0.301 7.506 1.00 59.19 97 PRO A CA 1
ATOM 811 C C . PRO A 1 97 ? 10.219 0.821 8.507 1.00 59.19 97 PRO A C 1
ATOM 813 O O . PRO A 1 97 ? 9.441 1.762 8.635 1.00 59.19 97 PRO A O 1
ATOM 816 N N . THR A 1 98 ? 11.340 0.702 9.214 1.00 59.38 98 THR A N 1
ATOM 817 C CA . THR A 1 98 ? 11.894 1.745 10.085 1.00 59.38 98 THR A CA 1
ATOM 818 C C . THR A 1 98 ? 13.229 2.208 9.496 1.00 59.38 98 THR A C 1
ATOM 820 O O . THR A 1 98 ? 13.893 1.429 8.811 1.00 59.38 98 THR A O 1
ATOM 823 N N . ASP A 1 99 ? 13.638 3.450 9.774 1.00 54.84 99 ASP A N 1
ATOM 824 C CA . ASP A 1 99 ? 14.837 4.086 9.196 1.00 54.84 99 ASP A CA 1
ATOM 825 C C . ASP A 1 99 ? 16.151 3.307 9.417 1.00 54.84 99 ASP A C 1
ATOM 827 O O . ASP A 1 99 ? 17.076 3.427 8.617 1.00 54.84 99 ASP A O 1
ATOM 831 N N . GLU A 1 100 ? 16.237 2.478 10.463 1.00 52.84 100 GLU A N 1
ATOM 832 C CA . GLU A 1 100 ? 17.453 1.719 10.802 1.00 52.84 100 GLU A CA 1
ATOM 833 C C . GLU A 1 100 ? 17.291 0.193 10.703 1.00 52.84 100 GLU A C 1
ATOM 835 O O . GLU A 1 100 ? 18.278 -0.513 10.501 1.00 52.84 100 GLU A O 1
ATOM 840 N N . PHE A 1 101 ? 16.068 -0.343 10.817 1.00 49.25 101 PHE A N 1
ATOM 841 C CA . PHE A 1 101 ? 15.821 -1.789 10.861 1.00 49.25 101 PHE A CA 1
ATOM 842 C C . PHE A 1 101 ? 14.450 -2.175 10.293 1.00 49.25 101 PHE A C 1
ATOM 844 O O . PHE A 1 101 ? 13.468 -1.445 10.404 1.00 49.25 101 PHE A O 1
ATOM 851 N N . VAL A 1 102 ? 14.361 -3.390 9.749 1.00 60.66 102 VAL A N 1
ATOM 852 C CA . VAL A 1 102 ? 13.085 -4.039 9.427 1.00 60.66 102 VAL A CA 1
ATOM 853 C C . VAL A 1 102 ? 12.559 -4.702 10.701 1.00 60.66 102 VAL A C 1
ATOM 855 O O . VAL A 1 102 ? 13.158 -5.663 11.190 1.00 60.66 102 VAL A O 1
ATOM 858 N N . LYS A 1 103 ? 11.451 -4.203 11.256 1.00 61.78 103 LYS A N 1
ATOM 859 C CA . LYS A 1 103 ? 10.852 -4.756 12.481 1.00 61.78 103 LYS A CA 1
ATOM 860 C C . LYS A 1 103 ? 9.685 -5.677 12.143 1.00 61.78 103 LYS A C 1
ATOM 862 O O . LYS A 1 103 ? 8.863 -5.345 11.299 1.00 61.78 103 LYS A O 1
ATOM 867 N N . LEU A 1 104 ? 9.588 -6.823 12.818 1.00 65.94 104 LEU A N 1
ATOM 868 C CA . LEU A 1 104 ? 8.413 -7.691 12.720 1.00 65.94 104 LEU A CA 1
ATOM 869 C C . LEU A 1 104 ? 7.173 -6.970 13.253 1.00 65.94 104 LEU A C 1
ATOM 871 O O . LEU A 1 104 ? 7.180 -6.450 14.373 1.00 65.94 104 LEU A O 1
ATOM 875 N N . TYR A 1 105 ? 6.101 -6.995 12.471 1.00 70.56 105 TYR A N 1
ATOM 876 C CA . TYR A 1 105 ? 4.801 -6.512 12.889 1.00 70.56 105 TYR A CA 1
ATOM 877 C C . TYR A 1 105 ? 4.115 -7.598 13.734 1.00 70.56 105 TYR A C 1
ATOM 879 O O . TYR A 1 105 ? 3.886 -8.707 13.252 1.00 70.56 105 TYR A O 1
ATOM 887 N N . PRO A 1 106 ? 3.801 -7.330 15.011 1.00 68.69 106 PRO A N 1
ATOM 888 C CA . PRO A 1 106 ? 3.461 -8.383 15.968 1.00 68.69 106 PRO A CA 1
ATOM 889 C C . PRO A 1 106 ? 2.005 -8.870 15.891 1.00 68.69 106 PRO A C 1
ATOM 891 O O . PRO A 1 106 ? 1.619 -9.735 16.675 1.00 68.69 106 PRO A O 1
ATOM 894 N N . LYS A 1 107 ? 1.169 -8.286 15.024 1.00 74.69 107 LYS A N 1
ATOM 895 C CA . LYS A 1 107 ? -0.279 -8.532 14.978 1.00 74.69 107 LYS A CA 1
ATOM 896 C C . LYS A 1 107 ? -0.739 -8.881 13.567 1.00 74.69 107 LYS A C 1
ATOM 898 O O . LYS A 1 107 ? -0.324 -8.236 12.612 1.00 74.69 107 LYS A O 1
ATOM 903 N N . THR A 1 108 ? -1.646 -9.845 13.472 1.00 82.56 108 THR A N 1
ATOM 904 C CA . THR A 1 108 ? -2.442 -10.152 12.277 1.00 82.56 108 THR A CA 1
ATOM 905 C C . THR A 1 108 ? -3.921 -9.845 12.552 1.00 82.56 108 THR A C 1
ATOM 907 O O . THR A 1 108 ? -4.318 -9.615 13.699 1.00 82.56 108 THR A O 1
ATOM 910 N N . GLY A 1 109 ? -4.743 -9.807 11.505 1.00 87.31 109 GLY A N 1
ATOM 911 C CA . GLY A 1 109 ? -6.143 -9.389 11.555 1.00 87.31 109 GLY A CA 1
ATOM 912 C C . GLY A 1 109 ? -6.322 -7.876 11.418 1.00 87.31 109 GLY A C 1
ATOM 913 O O . GLY A 1 109 ? -5.479 -7.184 10.851 1.00 87.31 109 GLY A O 1
ATOM 914 N N . PHE A 1 110 ? -7.445 -7.356 11.914 1.00 87.62 110 PHE A N 1
ATOM 915 C CA . PHE A 1 110 ? -7.730 -5.924 11.865 1.00 87.62 110 PHE A CA 1
ATOM 916 C C . PHE A 1 110 ? -6.860 -5.146 12.855 1.00 87.62 110 PHE A C 1
ATOM 918 O O . PHE A 1 110 ? -6.893 -5.388 14.066 1.00 87.62 110 PHE A O 1
ATOM 925 N N . VAL A 1 111 ? -6.097 -4.190 12.333 1.00 86.75 111 VAL A N 1
ATOM 926 C CA . VAL A 1 111 ? -5.203 -3.321 13.086 1.00 86.75 111 VAL A CA 1
ATOM 927 C C . VAL A 1 111 ? -5.534 -1.867 12.786 1.00 86.75 111 VAL A C 1
ATOM 929 O O . VAL A 1 111 ? -5.610 -1.440 11.637 1.00 86.75 111 VAL A O 1
ATOM 932 N N . LYS A 1 112 ? -5.704 -1.089 13.853 1.00 85.25 112 LYS A N 1
ATOM 933 C CA . LYS A 1 112 ? -5.892 0.355 13.760 1.00 85.25 112 LYS A CA 1
ATOM 934 C C . LYS A 1 112 ? -4.545 1.047 13.611 1.00 85.25 112 LYS A C 1
ATOM 936 O O . LYS A 1 112 ? -3.697 0.930 14.496 1.00 85.25 112 LYS A O 1
ATOM 941 N N . ILE A 1 113 ? -4.382 1.781 12.520 1.00 79.94 113 ILE A N 1
ATOM 942 C CA . ILE A 1 113 ? -3.203 2.596 12.231 1.00 79.94 113 ILE A CA 1
ATOM 943 C C . ILE A 1 113 ? -3.624 4.059 12.359 1.00 79.94 113 ILE A C 1
ATOM 945 O O . ILE A 1 113 ? -4.515 4.514 11.642 1.00 79.94 113 ILE A O 1
ATOM 949 N N . ALA A 1 114 ? -3.027 4.777 13.310 1.00 77.75 114 ALA A N 1
ATOM 950 C CA . ALA A 1 114 ? -3.281 6.201 13.510 1.00 77.75 114 ALA A CA 1
ATOM 951 C C . ALA A 1 114 ? -2.515 7.038 12.476 1.00 77.75 114 ALA A C 1
ATOM 953 O O . ALA A 1 114 ? -1.429 6.650 12.054 1.00 77.75 114 ALA A O 1
ATOM 954 N N . ASP A 1 115 ? -3.057 8.197 12.104 1.00 67.56 115 ASP A N 1
ATOM 955 C CA . ASP A 1 115 ? -2.373 9.174 11.253 1.00 67.56 115 ASP A CA 1
ATOM 956 C C . ASP A 1 115 ? -1.215 9.826 12.026 1.00 67.56 115 ASP A C 1
ATOM 958 O O . ASP A 1 115 ? -1.360 10.862 12.678 1.00 67.56 115 ASP A O 1
ATOM 962 N N . ASN A 1 116 ? -0.052 9.181 12.000 1.00 52.97 116 ASN A N 1
ATOM 963 C CA . ASN A 1 116 ? 1.202 9.687 12.543 1.00 52.97 116 ASN A CA 1
ATOM 964 C C . ASN A 1 116 ? 2.104 10.195 11.411 1.00 52.97 116 ASN A C 1
ATOM 966 O O . ASN A 1 116 ? 3.236 9.741 11.268 1.00 52.97 116 ASN A O 1
ATOM 970 N N . ASN A 1 117 ? 1.614 11.198 10.666 1.00 42.78 117 ASN A N 1
ATOM 971 C CA . ASN A 1 117 ? 2.324 11.892 9.579 1.00 42.78 117 ASN A CA 1
ATOM 972 C C . ASN A 1 117 ? 2.192 11.213 8.198 1.00 42.78 117 ASN A C 1
ATOM 974 O O . ASN A 1 117 ? 3.130 11.251 7.400 1.00 42.78 117 ASN A O 1
ATOM 978 N N . ARG A 1 118 ? 1.024 10.609 7.907 1.00 47.84 118 ARG A N 1
ATOM 979 C CA . ARG A 1 118 ? 0.652 9.997 6.608 1.00 47.84 118 ARG A CA 1
ATOM 980 C C . ARG A 1 118 ? 1.630 8.960 6.043 1.00 47.84 118 ARG A C 1
ATOM 982 O O . ARG A 1 118 ? 1.545 8.602 4.867 1.00 47.84 118 ARG A O 1
ATOM 989 N N . GLN A 1 119 ? 2.543 8.453 6.861 1.00 48.00 119 GLN A N 1
ATOM 990 C CA . GLN A 1 119 ? 3.403 7.346 6.487 1.00 48.00 119 GLN A CA 1
ATOM 991 C C . GLN A 1 119 ? 2.606 6.065 6.676 1.00 48.00 119 GLN A C 1
ATOM 993 O O . GLN A 1 119 ? 2.354 5.634 7.795 1.00 48.00 119 GLN A O 1
ATOM 998 N N . ILE A 1 120 ? 2.191 5.460 5.569 1.00 44.38 120 ILE A N 1
ATOM 999 C CA . ILE A 1 120 ? 1.870 4.039 5.575 1.00 44.38 120 ILE A CA 1
ATOM 1000 C C . ILE A 1 120 ? 3.206 3.356 5.313 1.00 44.38 120 ILE A C 1
ATOM 1002 O O . ILE A 1 120 ? 3.686 3.409 4.175 1.00 44.38 120 ILE A O 1
ATOM 1006 N N . PRO A 1 121 ? 3.864 2.797 6.341 1.00 44.62 121 PRO A N 1
ATOM 1007 C CA . PRO A 1 121 ? 5.064 2.022 6.109 1.00 44.62 121 PRO A CA 1
ATOM 1008 C C . PRO A 1 121 ? 4.660 0.841 5.205 1.00 44.62 121 PRO A C 1
ATOM 1010 O O . PRO A 1 121 ? 3.703 0.146 5.551 1.00 44.62 121 PRO A O 1
ATOM 1013 N N . PRO A 1 122 ? 5.281 0.631 4.024 1.00 52.16 122 PRO A N 1
ATOM 1014 C CA . PRO A 1 122 ? 4.949 -0.508 3.178 1.00 52.16 122 PRO A CA 1
ATOM 1015 C C . PRO A 1 122 ? 5.114 -1.790 3.988 1.00 52.16 122 PRO A C 1
ATOM 1017 O O . PRO A 1 122 ? 6.227 -2.155 4.358 1.00 52.16 122 PRO A O 1
ATOM 1020 N N . ILE A 1 123 ? 4.002 -2.451 4.309 1.00 54.03 123 ILE A N 1
ATOM 1021 C CA . ILE A 1 123 ? 4.065 -3.645 5.139 1.00 54.03 123 ILE A CA 1
ATOM 1022 C C . ILE A 1 123 ? 4.481 -4.790 4.224 1.00 54.03 123 ILE A C 1
ATOM 1024 O O . ILE A 1 123 ? 3.772 -5.119 3.270 1.00 54.03 123 ILE A O 1
ATOM 1028 N N . HIS A 1 124 ? 5.675 -5.329 4.472 1.00 54.12 124 HIS A N 1
ATOM 1029 C CA . HIS A 1 124 ? 6.256 -6.376 3.640 1.00 54.12 124 HIS A CA 1
ATOM 1030 C C . HIS A 1 124 ? 5.719 -7.746 4.056 1.00 54.12 124 HIS A C 1
ATOM 1032 O O . HIS A 1 124 ? 5.843 -8.093 5.227 1.00 54.12 124 HIS A O 1
ATOM 1038 N N . SER A 1 125 ? 5.164 -8.520 3.122 1.00 47.12 125 SER A N 1
ATOM 1039 C CA . SER A 1 125 ? 4.785 -9.921 3.344 1.00 47.12 125 SER A CA 1
ATOM 1040 C C . SER A 1 125 ? 5.984 -10.855 3.108 1.00 47.12 125 SER A C 1
ATOM 1042 O O . SER A 1 125 ? 6.860 -10.591 2.272 1.00 47.12 125 SER A O 1
ATOM 1044 N N . SER A 1 126 ? 6.023 -11.985 3.815 1.00 46.94 126 SER A N 1
ATOM 1045 C CA . SER A 1 126 ? 7.093 -12.988 3.692 1.00 46.94 126 SER A CA 1
ATOM 1046 C C . SER A 1 126 ? 6.980 -13.902 2.467 1.00 46.94 126 SER A C 1
ATOM 1048 O O . SER A 1 126 ? 7.801 -14.804 2.290 1.00 46.94 126 SER A O 1
ATOM 1050 N N . HIS A 1 127 ? 6.006 -13.654 1.585 1.00 42.56 127 HIS A N 1
ATOM 1051 C CA . HIS A 1 127 ? 5.548 -14.596 0.559 1.00 42.56 127 HIS A CA 1
ATOM 1052 C C . HIS A 1 127 ? 6.587 -14.969 -0.517 1.00 42.56 127 HIS A C 1
ATOM 1054 O O . HIS A 1 127 ? 6.323 -15.808 -1.374 1.00 42.56 127 HIS A O 1
ATOM 1060 N N . THR A 1 128 ? 7.789 -14.384 -0.503 1.00 41.47 128 THR A N 1
ATOM 1061 C CA . THR A 1 128 ? 8.879 -14.809 -1.390 1.00 41.47 128 THR A CA 1
ATOM 1062 C C . THR A 1 128 ? 10.203 -14.9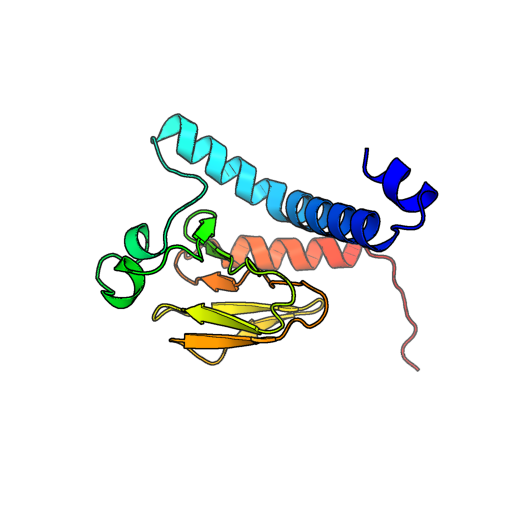21 -0.638 1.00 41.47 128 THR A C 1
ATOM 1064 O O . THR A 1 128 ? 10.669 -13.976 -0.004 1.00 41.47 128 THR A O 1
ATOM 1067 N N . SER A 1 129 ? 10.883 -16.059 -0.805 1.00 38.97 129 SER A N 1
ATOM 1068 C CA . SER A 1 129 ? 12.256 -16.327 -0.340 1.00 38.97 129 SER A CA 1
ATOM 1069 C C . SER A 1 129 ? 13.318 -15.345 -0.874 1.00 38.97 129 SER A C 1
ATOM 1071 O O . SER A 1 129 ? 14.493 -15.438 -0.512 1.00 38.97 129 SER A O 1
ATOM 1073 N N . GLU A 1 130 ? 12.918 -14.423 -1.750 1.00 41.12 130 GLU A N 1
ATOM 1074 C CA . GLU A 1 130 ? 13.752 -13.404 -2.386 1.00 41.12 130 GLU A CA 1
ATOM 1075 C C . GLU A 1 130 ? 13.408 -11.972 -1.945 1.00 41.12 130 GLU A C 1
ATOM 1077 O O . GLU A 1 130 ? 14.272 -11.102 -2.027 1.00 41.12 130 GLU A O 1
ATOM 1082 N N . GLY A 1 131 ? 12.203 -11.708 -1.421 1.00 41.94 131 GLY A N 1
ATOM 1083 C CA . GLY A 1 131 ? 11.743 -10.351 -1.092 1.00 41.94 131 GLY A CA 1
ATOM 1084 C C . GLY A 1 131 ? 12.585 -9.651 -0.021 1.00 41.94 131 GLY A C 1
ATOM 1085 O O . GLY A 1 131 ? 12.916 -8.474 -0.162 1.00 41.94 131 GLY A O 1
ATOM 1086 N N . TRP A 1 132 ? 13.023 -10.394 1.001 1.00 44.34 132 TRP A N 1
ATOM 1087 C CA . TRP A 1 132 ? 13.890 -9.867 2.062 1.00 44.34 132 TRP A CA 1
ATOM 1088 C C . TRP A 1 132 ? 15.343 -9.646 1.608 1.00 44.34 132 TRP A C 1
ATOM 1090 O O . TRP A 1 132 ? 16.049 -8.812 2.169 1.00 44.34 132 TRP A O 1
ATOM 1100 N N . LYS A 1 133 ? 15.806 -10.368 0.574 1.00 42.81 133 LYS A N 1
ATOM 1101 C CA . LYS A 1 133 ? 17.169 -10.205 0.037 1.00 42.81 133 LYS A CA 1
ATOM 1102 C C . LYS A 1 133 ? 17.321 -8.861 -0.663 1.00 42.81 133 LYS A C 1
ATOM 1104 O O . LYS A 1 133 ? 18.365 -8.224 -0.547 1.00 42.81 133 LYS A O 1
ATOM 1109 N N . TYR A 1 134 ? 16.268 -8.415 -1.348 1.00 45.56 134 TYR A N 1
ATOM 1110 C CA . TYR A 1 134 ? 16.240 -7.087 -1.942 1.00 45.56 134 TYR A CA 1
ATOM 1111 C C . TYR A 1 134 ? 16.156 -6.012 -0.851 1.00 45.56 134 TYR A C 1
ATOM 1113 O O . TYR A 1 134 ? 16.996 -5.118 -0.849 1.00 45.56 134 TYR A O 1
ATOM 1121 N N . SER A 1 135 ? 15.244 -6.109 0.125 1.00 45.12 135 SER A N 1
ATOM 1122 C CA . SER A 1 135 ? 15.123 -5.079 1.176 1.00 45.12 135 SER A CA 1
ATOM 1123 C C . SER A 1 135 ? 16.379 -4.934 2.052 1.00 45.12 135 SER A C 1
ATOM 1125 O O . SER A 1 135 ? 16.774 -3.810 2.355 1.00 45.12 135 SER A O 1
ATOM 1127 N N . ALA A 1 136 ? 17.066 -6.032 2.388 1.00 42.16 136 ALA A N 1
ATOM 1128 C CA . ALA A 1 136 ? 18.308 -5.994 3.165 1.00 42.16 136 ALA A CA 1
ATOM 1129 C C . ALA A 1 136 ? 19.480 -5.350 2.396 1.00 42.16 136 ALA A C 1
ATOM 1131 O O . ALA A 1 136 ? 20.221 -4.544 2.956 1.00 42.16 136 ALA A O 1
ATOM 1132 N N . HIS A 1 137 ? 19.625 -5.658 1.103 1.00 40.72 137 HIS A N 1
ATOM 1133 C CA . HIS A 1 137 ? 20.658 -5.057 0.252 1.00 40.72 137 HIS A CA 1
ATOM 1134 C C . HIS A 1 137 ? 20.417 -3.552 0.020 1.00 40.72 137 HIS A C 1
ATOM 1136 O O . HIS A 1 137 ? 21.366 -2.769 -0.026 1.00 40.72 137 HIS A O 1
ATOM 1142 N N . TRP A 1 138 ? 19.151 -3.129 -0.082 1.00 44.81 138 TRP A N 1
ATOM 1143 C CA . TRP A 1 138 ? 18.773 -1.724 -0.277 1.00 44.81 138 TRP A CA 1
ATOM 1144 C C . TRP A 1 138 ? 19.019 -0.848 0.957 1.00 44.81 138 TRP A C 1
ATOM 1146 O O . TRP A 1 138 ? 19.539 0.255 0.801 1.00 44.81 138 TRP A O 1
ATOM 1156 N N . LEU A 1 139 ? 18.730 -1.338 2.167 1.00 44.66 139 LEU A N 1
ATOM 1157 C CA . LEU A 1 139 ? 18.980 -0.596 3.415 1.00 44.66 139 LEU A CA 1
ATOM 1158 C C . LEU A 1 139 ? 20.476 -0.347 3.662 1.00 44.66 139 LEU A C 1
ATOM 1160 O O . LEU A 1 139 ? 20.873 0.717 4.138 1.00 44.66 139 LEU A O 1
ATOM 1164 N N . GLN A 1 140 ? 21.321 -1.302 3.270 1.00 36.62 140 GLN A N 1
ATOM 1165 C CA . GLN A 1 140 ? 22.771 -1.165 3.386 1.00 36.62 140 GLN A CA 1
ATOM 1166 C C . GLN A 1 140 ? 23.344 -0.139 2.393 1.00 36.62 140 GLN A C 1
ATOM 1168 O O . GLN A 1 140 ? 24.310 0.551 2.716 1.00 36.62 140 GLN A O 1
ATOM 1173 N N . GLN A 1 141 ? 22.732 0.011 1.212 1.00 33.00 141 GLN A N 1
ATOM 1174 C CA . GLN A 1 141 ? 23.124 1.029 0.234 1.00 33.00 141 GLN A CA 1
ATOM 1175 C C . GLN A 1 141 ? 22.568 2.414 0.575 1.00 33.00 141 GLN A C 1
ATOM 1177 O O . GLN A 1 141 ? 23.301 3.390 0.463 1.00 33.00 141 GLN A O 1
ATOM 1182 N N . SER A 1 142 ? 21.324 2.539 1.047 1.00 32.97 142 SER A N 1
ATOM 1183 C CA . SER A 1 142 ? 20.743 3.850 1.380 1.00 32.97 142 SER A CA 1
ATOM 1184 C C . SER A 1 142 ? 21.457 4.545 2.543 1.00 32.97 142 SER A C 1
ATOM 1186 O O . SER A 1 142 ? 21.643 5.759 2.488 1.00 32.97 142 SER A O 1
ATOM 1188 N N . SER A 1 143 ? 21.932 3.782 3.536 1.00 37.59 143 SER A N 1
ATOM 1189 C CA . SER A 1 143 ? 22.742 4.299 4.651 1.00 37.59 143 SER A CA 1
ATOM 1190 C C . SER A 1 143 ? 24.069 4.922 4.186 1.00 37.59 143 SER A C 1
ATOM 1192 O O . SER A 1 143 ? 24.504 5.925 4.747 1.00 37.59 143 SER A O 1
ATOM 1194 N N . GLN A 1 144 ? 24.681 4.402 3.113 1.00 31.98 144 GLN A N 1
ATOM 1195 C CA . GLN A 1 144 ? 25.918 4.959 2.547 1.00 31.98 144 GLN A CA 1
ATOM 1196 C C . GLN A 1 144 ? 25.710 6.285 1.795 1.00 31.98 144 GLN A C 1
ATOM 1198 O O . GLN A 1 144 ? 26.667 7.039 1.629 1.00 31.98 144 GLN A O 1
ATOM 1203 N N . TYR A 1 145 ? 24.486 6.587 1.344 1.00 33.97 145 TYR A N 1
ATOM 1204 C CA . TYR A 1 145 ? 24.177 7.808 0.585 1.00 33.97 145 TYR A CA 1
ATOM 1205 C C . TYR A 1 145 ? 23.574 8.930 1.439 1.00 33.97 145 TYR A C 1
ATOM 1207 O O . TYR A 1 145 ? 23.648 10.099 1.058 1.00 33.97 145 TYR A O 1
ATOM 1215 N N . THR A 1 146 ? 23.025 8.617 2.612 1.00 37.47 146 THR A N 1
ATOM 1216 C CA . THR A 1 146 ? 22.631 9.618 3.608 1.00 37.47 146 THR A CA 1
ATOM 1217 C C . THR A 1 146 ? 23.838 9.947 4.482 1.00 37.47 146 THR A C 1
ATOM 1219 O O . THR A 1 146 ? 24.017 9.355 5.540 1.00 37.47 146 THR A O 1
ATOM 1222 N N . GLY A 1 147 ? 24.693 10.870 4.031 1.00 34.16 147 GLY A N 1
ATOM 1223 C CA . GLY A 1 147 ? 25.866 11.366 4.768 1.00 34.16 147 GLY A CA 1
ATOM 1224 C C . GLY A 1 147 ? 25.518 12.144 6.045 1.00 34.16 147 GLY A C 1
ATOM 1225 O O . GLY A 1 147 ? 25.857 13.317 6.172 1.00 34.16 147 GLY A O 1
ATOM 1226 N N . ILE A 1 148 ? 24.829 11.506 6.988 1.00 34.53 148 ILE A N 1
ATOM 1227 C CA . ILE A 1 148 ? 24.616 11.997 8.346 1.00 34.53 148 ILE A CA 1
ATOM 1228 C C . ILE A 1 148 ? 25.630 11.269 9.231 1.00 34.53 148 ILE A C 1
ATOM 1230 O O . ILE A 1 148 ? 25.302 10.335 9.955 1.00 34.53 148 ILE A O 1
ATOM 1234 N N . GLU A 1 149 ? 26.889 11.706 9.176 1.00 36.50 149 GLU A N 1
ATOM 1235 C CA . GLU A 1 149 ? 27.783 11.519 10.317 1.00 36.50 149 GLU A CA 1
ATOM 1236 C C . GLU A 1 149 ? 27.229 12.382 11.455 1.00 36.50 149 GLU A C 1
ATOM 1238 O O . GLU A 1 149 ? 27.372 13.607 11.462 1.00 36.50 149 GLU A O 1
ATOM 1243 N N . ARG A 1 150 ? 26.557 11.760 12.423 1.00 33.91 150 ARG A N 1
ATOM 1244 C CA . ARG A 1 150 ? 26.368 12.381 13.732 1.00 33.91 150 ARG A CA 1
ATOM 1245 C C . ARG A 1 150 ? 27.235 11.654 14.733 1.00 33.91 150 ARG A C 1
ATOM 1247 O O . ARG A 1 150 ? 26.996 10.497 15.058 1.00 33.91 150 ARG A O 1
ATOM 1254 N N . GLN A 1 151 ? 28.248 12.389 15.183 1.00 29.67 151 GLN A N 1
ATOM 1255 C CA . GLN A 1 151 ? 29.063 12.084 16.343 1.00 29.67 151 GLN A CA 1
ATOM 1256 C C . GLN A 1 151 ? 28.161 11.617 17.486 1.00 29.67 151 GLN A C 1
ATOM 1258 O O . GLN A 1 151 ? 27.324 12.369 17.988 1.00 29.67 151 GLN A O 1
ATOM 1263 N N . THR A 1 152 ? 28.314 10.355 17.863 1.00 32.94 152 THR A N 1
ATOM 1264 C CA . THR A 1 152 ? 27.921 9.876 19.180 1.00 32.94 152 THR A CA 1
ATOM 1265 C C . THR A 1 152 ? 28.914 10.448 20.187 1.00 32.94 152 THR A C 1
ATOM 1267 O O . THR A 1 152 ? 30.115 10.419 19.918 1.00 32.94 152 THR A O 1
ATOM 1270 N N . ASN A 1 153 ? 28.386 10.991 21.288 1.00 31.45 153 ASN A N 1
ATOM 1271 C CA . ASN A 1 153 ? 29.129 11.479 22.458 1.00 31.45 153 ASN A CA 1
ATOM 1272 C C . ASN A 1 153 ? 30.344 10.624 22.837 1.00 31.45 153 ASN A C 1
ATOM 1274 O O . ASN A 1 153 ? 30.219 9.379 22.792 1.00 31.45 153 ASN A O 1
#

Radius of gyration: 17.29 Å; chains: 1; bounding box: 44×48×43 Å

Foldseek 3Di:
DLVVCVVVVNVVSNVVVVVVVVVCVLCVVVLVVLVVCCVPVVDDQKAQPCVLVVVDPVSVPDDQKIAGPNFFIDRADDDPPDFKTFDAAPPFWWWFDDLQDTHTDPDHGTDIDGPPPRDPRGITGPPDPCRVVVVVVSSVVVVVVPPPPDDDD

Sequence (153 aa):
DPAIWADRGHPEVTEAAKQSLYLRYQLLPYLYTLFFKAHVLGNTVVRPLFHEYPTDPQTHSIDEQFMWGSVVLFSPFLFENQKEVNAYLPNDVWYEPTDEFVKLYPKTGFVKIADNNRQIPPIHSSHTSEGWKYSAHWLQQSSQYTGIERQTN

pLDDT: mean 72.98, std 20.31, range [29.67, 95.38]

Organism: NCBI:txid334625